Protein AF-A0A7K2ZGR5-F1 (afdb_monomer_lite)

Secondary structure (DSSP, 8-state):
-HHHHHHHTTT--THHHHHHHHHHHHHHHHHTT--HHHHHHHHHHTS-TTSHHHHHHHHHHHHHTS--SSHHHHHHHHHHHH--TT------HHHHHHHHHHHHHHTTT-HHHHHHHHHHT-SSHHHHHHHHHHHHHHHH-TT-

pLDDT: mean 96.51, std 3.69, range [76.62, 98.81]

Structure (mmCIF, N/CA/C/O backbone):
data_AF-A0A7K2ZGR5-F1
#
_entry.id   AF-A0A7K2ZGR5-F1
#
loop_
_atom_site.group_PDB
_atom_site.id
_atom_site.type_symbol
_atom_site.label_atom_id
_atom_site.label_alt_id
_atom_site.label_comp_id
_atom_site.label_asym_id
_atom_site.label_entity_id
_atom_site.label_seq_id
_atom_site.pdbx_PDB_ins_code
_atom_site.Cartn_x
_atom_site.Cartn_y
_atom_site.Cartn_z
_atom_site.occupancy
_atom_site.B_iso_or_equiv
_atom_site.auth_seq_id
_atom_site.auth_comp_id
_atom_site.auth_asym_id
_atom_site.auth_atom_id
_atom_site.pdbx_PDB_model_num
ATOM 1 N N . ALA A 1 1 ? -2.702 -8.924 -12.078 1.00 87.25 1 ALA A N 1
ATOM 2 C CA . ALA A 1 1 ? -1.282 -9.259 -12.338 1.00 87.25 1 ALA A CA 1
ATOM 3 C C . ALA A 1 1 ? -0.877 -9.146 -13.816 1.00 87.25 1 ALA A C 1
ATOM 5 O O . ALA A 1 1 ? -0.026 -8.320 -14.118 1.00 87.25 1 ALA A O 1
ATOM 6 N N . ARG A 1 2 ? -1.458 -9.924 -14.751 1.00 95.94 2 ARG A N 1
ATOM 7 C CA . ARG A 1 2 ? -1.040 -9.916 -16.174 1.00 95.94 2 ARG A CA 1
ATOM 8 C C . ARG A 1 2 ? -1.157 -8.546 -16.852 1.00 95.94 2 ARG A C 1
ATOM 10 O O . ARG A 1 2 ? -0.189 -8.100 -17.448 1.00 95.94 2 ARG A O 1
ATOM 17 N N . LEU A 1 3 ? -2.317 -7.889 -16.750 1.00 97.12 3 LEU A N 1
ATOM 18 C CA . LEU A 1 3 ? -2.551 -6.590 -17.402 1.00 97.12 3 LEU A CA 1
ATOM 19 C C . LEU A 1 3 ? -1.597 -5.508 -16.884 1.00 97.12 3 LEU A C 1
ATOM 21 O O . LEU A 1 3 ? -1.013 -4.790 -17.680 1.00 97.12 3 LEU A O 1
ATOM 25 N N . VAL A 1 4 ? -1.347 -5.481 -15.574 1.00 96.50 4 VAL A N 1
ATOM 26 C CA . VAL A 1 4 ? -0.387 -4.551 -14.960 1.00 96.50 4 VAL A CA 1
ATOM 27 C C . VAL A 1 4 ? 1.045 -4.801 -15.427 1.00 96.50 4 VAL A C 1
ATOM 29 O O . VAL A 1 4 ? 1.805 -3.861 -15.593 1.00 96.50 4 VAL A O 1
ATOM 32 N N . ALA A 1 5 ? 1.424 -6.055 -15.693 1.00 96.62 5 ALA A N 1
ATOM 33 C CA . ALA A 1 5 ? 2.729 -6.332 -16.288 1.00 96.62 5 ALA A CA 1
ATOM 34 C C . ALA A 1 5 ? 2.832 -5.855 -17.739 1.00 96.62 5 ALA A C 1
ATOM 36 O O . ALA A 1 5 ? 3.921 -5.502 -18.166 1.00 96.62 5 ALA A O 1
ATOM 37 N N . VAL A 1 6 ? 1.738 -5.864 -18.505 1.00 97.69 6 VAL A N 1
ATOM 38 C CA . VAL A 1 6 ? 1.733 -5.317 -19.871 1.00 97.69 6 VAL A CA 1
ATOM 39 C C . VAL A 1 6 ? 1.853 -3.795 -19.830 1.00 97.69 6 VAL A C 1
ATOM 41 O O . VAL A 1 6 ? 2.700 -3.249 -20.525 1.00 97.69 6 VAL A O 1
ATOM 44 N N . ASP A 1 7 ? 1.058 -3.145 -18.982 1.00 97.56 7 ASP A N 1
ATOM 45 C CA . ASP A 1 7 ? 1.067 -1.694 -18.779 1.00 97.56 7 ASP A CA 1
ATOM 46 C C . ASP A 1 7 ? 2.429 -1.193 -18.265 1.00 97.56 7 ASP A C 1
ATOM 48 O O . ASP A 1 7 ? 3.095 -0.382 -18.905 1.00 97.56 7 ASP A O 1
ATOM 52 N N . GLY A 1 8 ? 2.919 -1.778 -17.168 1.00 96.31 8 GLY A N 1
ATOM 53 C CA . GLY A 1 8 ? 4.164 -1.362 -16.528 1.00 96.31 8 GLY A CA 1
ATOM 54 C C . GLY A 1 8 ? 5.409 -1.537 -17.399 1.00 96.31 8 GLY A C 1
ATOM 55 O O . GLY A 1 8 ? 6.338 -0.751 -17.268 1.00 96.31 8 GLY A O 1
ATOM 56 N N . ARG A 1 9 ? 5.438 -2.501 -18.332 1.00 97.19 9 ARG A N 1
ATOM 57 C CA . ARG A 1 9 ? 6.596 -2.732 -19.225 1.00 97.19 9 ARG A CA 1
ATOM 58 C C . ARG A 1 9 ? 6.903 -1.571 -20.169 1.00 97.19 9 ARG A C 1
ATOM 60 O O . ARG A 1 9 ? 7.979 -1.559 -20.755 1.00 97.19 9 ARG A O 1
ATOM 67 N N . VAL A 1 10 ? 5.981 -0.624 -20.339 1.00 97.69 10 VAL A N 1
ATOM 68 C CA . VAL A 1 10 ? 6.211 0.570 -21.165 1.00 97.69 10 VAL A CA 1
ATOM 69 C C . VAL A 1 10 ? 7.248 1.504 -20.528 1.00 97.69 10 VAL A C 1
ATOM 71 O O . VAL A 1 10 ? 7.980 2.175 -21.250 1.00 97.69 10 VAL A O 1
ATOM 74 N N . SER A 1 11 ? 7.333 1.544 -19.194 1.00 96.69 11 SER A N 1
ATOM 75 C CA . SER A 1 11 ? 8.175 2.503 -18.456 1.00 96.69 11 SER A CA 1
ATOM 76 C C . SER A 1 11 ? 8.970 1.905 -17.292 1.00 96.69 11 SER A C 1
ATOM 78 O O . SER A 1 11 ? 9.839 2.579 -16.745 1.00 96.69 11 SER A O 1
ATOM 80 N N . HIS A 1 12 ? 8.699 0.657 -16.910 1.00 97.19 12 HIS A N 1
ATOM 81 C CA . HIS A 1 12 ? 9.294 -0.013 -15.757 1.00 97.19 12 HIS A CA 1
ATOM 82 C C . HIS A 1 12 ? 9.765 -1.432 -16.096 1.00 97.19 12 HIS A C 1
ATOM 84 O O . HIS A 1 12 ? 9.240 -2.102 -16.985 1.00 97.19 12 HIS A O 1
ATOM 90 N N . GLU A 1 13 ? 10.704 -1.931 -15.295 1.00 96.94 13 GLU A N 1
ATOM 91 C CA . GLU A 1 13 ? 11.166 -3.319 -15.297 1.00 96.94 13 GLU A CA 1
ATOM 92 C C . GLU A 1 13 ? 11.218 -3.863 -13.857 1.00 96.94 13 GLU A C 1
ATOM 94 O O . GLU A 1 13 ? 11.217 -3.100 -12.886 1.00 96.94 13 GLU A O 1
ATOM 99 N N . GLY A 1 14 ? 11.238 -5.192 -13.711 1.00 97.12 14 GLY A N 1
ATOM 100 C CA . GLY A 1 14 ? 11.519 -5.872 -12.446 1.00 97.12 14 GLY A CA 1
ATOM 101 C C . GLY A 1 14 ? 10.632 -5.392 -11.298 1.00 97.12 14 GLY A C 1
ATOM 102 O O . GLY A 1 14 ? 9.409 -5.518 -11.349 1.00 97.12 14 GLY A O 1
ATOM 103 N N . GLU A 1 15 ? 11.258 -4.821 -10.266 1.00 97.44 15 GLU A N 1
ATOM 104 C CA . GLU A 1 15 ? 10.576 -4.360 -9.053 1.00 97.44 15 GLU A CA 1
ATOM 105 C C . GLU A 1 15 ? 9.502 -3.292 -9.304 1.00 97.44 15 GLU A C 1
ATOM 107 O O . GLU A 1 15 ? 8.513 -3.262 -8.576 1.00 97.44 15 GLU A O 1
ATOM 112 N N . GLY A 1 16 ? 9.634 -2.463 -10.346 1.00 97.56 16 GLY A N 1
ATOM 113 C CA . GLY A 1 16 ? 8.591 -1.496 -10.705 1.00 97.56 16 GLY A CA 1
ATOM 114 C C . GLY A 1 16 ? 7.296 -2.183 -11.149 1.00 97.56 16 GLY A C 1
ATOM 115 O O . GLY A 1 16 ? 6.206 -1.842 -10.689 1.00 97.56 16 GLY A O 1
ATOM 116 N N . ILE A 1 17 ? 7.418 -3.236 -11.965 1.00 98.44 17 ILE A N 1
ATOM 117 C CA . ILE A 1 17 ? 6.272 -4.053 -12.390 1.00 98.44 17 ILE A CA 1
ATOM 118 C C . ILE A 1 17 ? 5.704 -4.837 -11.203 1.00 98.44 17 ILE A C 1
ATOM 120 O O . ILE A 1 17 ? 4.486 -4.890 -11.024 1.00 98.44 17 ILE A O 1
ATOM 124 N N . TYR A 1 18 ? 6.569 -5.434 -10.381 1.00 98.56 18 TYR A N 1
ATOM 125 C CA . TYR A 1 18 ? 6.150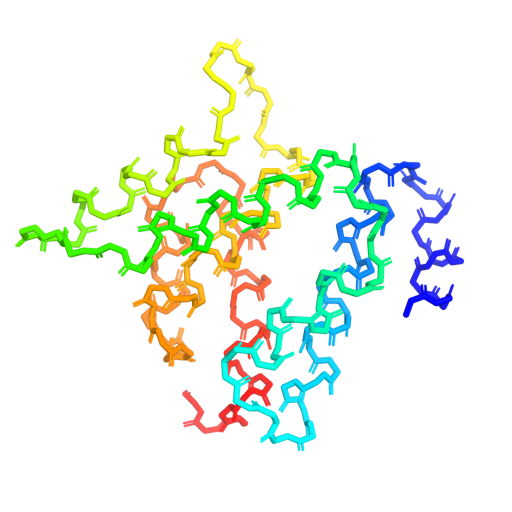 -6.195 -9.203 1.00 98.56 18 TYR A CA 1
ATOM 126 C C . TYR A 1 18 ? 5.379 -5.330 -8.203 1.00 98.56 18 TYR A C 1
ATOM 128 O O . TYR A 1 18 ? 4.344 -5.762 -7.694 1.00 98.56 18 TYR A O 1
ATOM 136 N N . GLY A 1 19 ? 5.833 -4.095 -7.978 1.00 98.25 19 GLY A N 1
ATOM 137 C CA . GLY A 1 19 ? 5.134 -3.114 -7.158 1.00 98.25 19 GLY A CA 1
ATOM 138 C C . GLY A 1 19 ? 3.720 -2.841 -7.670 1.00 98.25 19 GLY A C 1
ATOM 139 O O . GLY A 1 19 ? 2.752 -3.003 -6.925 1.00 98.25 19 GLY A O 1
ATOM 140 N N . GLY A 1 20 ? 3.576 -2.536 -8.963 1.00 98.38 20 GLY A N 1
ATOM 141 C CA . GLY A 1 20 ? 2.262 -2.337 -9.579 1.00 98.38 20 GLY A CA 1
ATOM 142 C C . GLY A 1 20 ? 1.358 -3.571 -9.466 1.00 98.38 20 GLY A C 1
ATOM 143 O O . GLY A 1 20 ? 0.169 -3.459 -9.157 1.00 98.38 20 GLY A O 1
ATOM 144 N N . GLN A 1 21 ? 1.905 -4.772 -9.679 1.00 98.69 21 GLN A N 1
ATOM 145 C CA . GLN A 1 21 ? 1.147 -6.018 -9.548 1.00 98.69 21 GLN A CA 1
ATOM 146 C C . GLN A 1 21 ? 0.623 -6.226 -8.124 1.00 98.69 21 GLN A C 1
ATOM 148 O O . GLN A 1 21 ? -0.545 -6.597 -7.976 1.00 98.69 21 GLN A O 1
ATOM 153 N N . ALA A 1 22 ? 1.452 -5.962 -7.109 1.00 98.75 22 ALA A N 1
ATOM 154 C CA . ALA A 1 22 ? 1.078 -6.060 -5.701 1.00 98.75 22 ALA A CA 1
ATOM 155 C C . ALA A 1 22 ? -0.084 -5.118 -5.363 1.00 98.75 22 ALA A C 1
ATOM 157 O O . ALA A 1 22 ? -1.092 -5.556 -4.806 1.00 98.75 22 ALA A O 1
ATOM 158 N N . VAL A 1 23 ? 0.029 -3.843 -5.757 1.00 98.75 23 VAL A N 1
ATOM 159 C CA . VAL A 1 23 ? -1.012 -2.828 -5.533 1.00 98.75 23 VAL A CA 1
ATOM 160 C C . VAL A 1 23 ? -2.320 -3.244 -6.193 1.00 98.75 23 VAL A C 1
ATOM 162 O O . VAL A 1 23 ? -3.352 -3.301 -5.529 1.00 98.75 23 VAL A O 1
ATOM 165 N N . ALA A 1 24 ? -2.287 -3.615 -7.473 1.00 98.62 24 ALA A N 1
ATOM 166 C CA . ALA A 1 24 ? -3.496 -3.984 -8.198 1.00 98.62 24 ALA A CA 1
ATOM 167 C C . ALA A 1 24 ? -4.172 -5.244 -7.643 1.00 98.62 24 ALA A C 1
ATOM 169 O O . ALA A 1 24 ? -5.398 -5.314 -7.610 1.00 98.62 24 ALA A O 1
ATOM 170 N N . ALA A 1 25 ? -3.399 -6.245 -7.211 1.00 98.62 25 ALA A N 1
ATOM 171 C CA . ALA A 1 25 ? -3.962 -7.438 -6.582 1.00 98.62 25 ALA A CA 1
ATOM 172 C C . ALA A 1 25 ? -4.586 -7.123 -5.215 1.00 98.62 25 ALA A C 1
ATOM 174 O O . ALA A 1 25 ? -5.676 -7.613 -4.925 1.00 98.62 25 ALA A O 1
ATOM 175 N N . GLY A 1 26 ? -3.938 -6.272 -4.412 1.00 98.50 26 GLY A N 1
ATOM 176 C CA . GLY A 1 26 ? -4.489 -5.797 -3.144 1.00 98.50 26 GLY A CA 1
ATOM 177 C C . GLY A 1 26 ? -5.795 -5.020 -3.333 1.00 98.50 26 GLY A C 1
ATOM 178 O O . GLY A 1 26 ? -6.801 -5.356 -2.714 1.00 98.50 26 GLY A O 1
ATOM 179 N N . VAL A 1 27 ? -5.812 -4.040 -4.242 1.00 98.56 27 VAL A N 1
ATOM 180 C CA . VAL A 1 27 ? -7.014 -3.251 -4.561 1.00 98.56 27 VAL A CA 1
ATOM 181 C C . VAL A 1 27 ? -8.137 -4.148 -5.082 1.00 98.56 27 VAL A C 1
ATOM 183 O O . VAL A 1 27 ? -9.262 -4.050 -4.605 1.00 98.56 27 VAL A O 1
ATOM 186 N N . ALA A 1 28 ? -7.849 -5.071 -6.006 1.00 98.25 28 ALA A N 1
ATOM 187 C CA . ALA A 1 28 ? -8.859 -5.993 -6.527 1.00 98.25 28 ALA A CA 1
ATOM 188 C C . ALA A 1 28 ? -9.472 -6.877 -5.428 1.00 98.25 28 ALA A C 1
ATOM 190 O O . ALA A 1 28 ? -10.679 -7.103 -5.433 1.00 98.25 28 ALA A O 1
ATOM 191 N N . ALA A 1 29 ? -8.662 -7.348 -4.473 1.00 98.19 29 ALA A N 1
ATOM 192 C CA . ALA A 1 29 ? -9.156 -8.099 -3.322 1.00 98.19 29 ALA A CA 1
ATOM 193 C C . ALA A 1 29 ? -10.019 -7.225 -2.394 1.00 98.19 29 ALA A C 1
ATOM 195 O O . ALA A 1 29 ? -11.083 -7.663 -1.959 1.00 98.19 29 ALA A O 1
ATOM 196 N N . ALA A 1 30 ? -9.603 -5.986 -2.123 1.00 97.38 30 ALA A N 1
ATOM 197 C CA . ALA A 1 30 ? -10.367 -5.055 -1.292 1.00 97.38 30 ALA A CA 1
ATOM 198 C C . ALA A 1 30 ? -11.749 -4.751 -1.901 1.00 97.38 30 ALA A C 1
ATOM 200 O O . ALA A 1 30 ? -12.755 -4.833 -1.202 1.00 97.38 30 ALA A O 1
ATOM 201 N N . MET A 1 31 ? -11.811 -4.528 -3.220 1.00 96.94 31 MET A N 1
ATOM 202 C CA . MET A 1 31 ? -13.052 -4.232 -3.954 1.00 96.94 31 MET A CA 1
ATOM 203 C C . MET A 1 31 ? -14.109 -5.345 -3.878 1.00 96.94 31 MET A C 1
ATOM 205 O O . MET A 1 31 ? -15.290 -5.076 -4.078 1.00 96.94 31 MET A O 1
ATOM 209 N N . VAL A 1 32 ? -13.711 -6.593 -3.603 1.00 95.69 32 VAL A N 1
ATOM 210 C CA . VAL A 1 32 ? -14.642 -7.726 -3.435 1.00 95.69 32 VAL A CA 1
ATOM 211 C C . VAL A 1 32 ? -14.959 -8.026 -1.964 1.00 95.69 32 VAL A C 1
ATOM 213 O O . VAL A 1 32 ? -15.456 -9.103 -1.644 1.00 95.69 32 VAL A O 1
ATOM 216 N N . GLY A 1 33 ? -14.678 -7.080 -1.061 1.00 87.38 33 GLY A N 1
ATOM 217 C CA . GLY A 1 33 ? -15.006 -7.174 0.363 1.00 87.38 33 GLY A CA 1
ATOM 218 C C . GLY A 1 33 ? -14.040 -8.034 1.180 1.00 87.38 33 GLY A C 1
ATOM 219 O O . GLY A 1 33 ? -14.403 -8.519 2.253 1.00 87.38 33 GLY A O 1
ATOM 220 N N . ALA A 1 34 ? -12.819 -8.268 0.692 1.00 89.31 34 ALA A N 1
ATOM 221 C CA . ALA A 1 34 ? -11.831 -9.041 1.433 1.00 89.31 34 ALA A CA 1
ATOM 222 C C . ALA A 1 34 ? -11.308 -8.264 2.654 1.00 89.31 34 ALA A C 1
ATOM 224 O O . ALA A 1 34 ? -11.052 -7.066 2.583 1.00 89.31 34 ALA A O 1
ATOM 225 N N . GLY A 1 35 ? -11.079 -8.956 3.773 1.00 94.00 35 GLY A N 1
ATOM 226 C CA . GLY A 1 35 ? -10.469 -8.342 4.956 1.00 94.00 35 GLY A CA 1
ATOM 227 C C . GLY A 1 35 ? -8.994 -7.965 4.753 1.00 94.00 35 GLY A C 1
ATOM 228 O O . GLY A 1 35 ? -8.328 -8.454 3.838 1.00 94.00 35 GLY A O 1
ATOM 229 N N . LEU A 1 36 ? -8.451 -7.155 5.671 1.00 95.94 36 LEU A N 1
ATOM 230 C CA . LEU A 1 36 ? -7.068 -6.645 5.653 1.00 95.94 36 LEU A CA 1
ATOM 231 C C . LEU A 1 36 ? -6.016 -7.723 5.320 1.00 95.94 36 LEU A C 1
ATOM 233 O O . LEU A 1 36 ? -5.177 -7.541 4.439 1.00 95.94 36 LEU A O 1
ATOM 237 N N . ALA A 1 37 ? -6.072 -8.868 6.008 1.00 96.81 37 ALA A N 1
ATOM 238 C CA . ALA A 1 37 ? -5.117 -9.959 5.815 1.00 96.81 37 ALA A CA 1
ATOM 239 C C . ALA A 1 37 ? -5.199 -10.567 4.404 1.00 96.81 37 ALA A C 1
ATOM 241 O O . ALA A 1 37 ? -4.170 -10.873 3.803 1.00 96.81 37 ALA A O 1
ATOM 242 N N . SER A 1 38 ? -6.407 -10.699 3.855 1.00 97.94 38 SER A N 1
ATOM 243 C CA . SER A 1 38 ? -6.638 -11.217 2.505 1.00 97.94 38 SER A CA 1
ATOM 244 C C . SER A 1 38 ? -6.141 -10.251 1.430 1.00 97.94 38 SER A C 1
ATOM 246 O O . SER A 1 38 ? -5.576 -10.701 0.438 1.00 97.94 38 SER A O 1
ATOM 248 N N . VAL A 1 39 ? -6.270 -8.938 1.646 1.00 98.50 39 VAL A N 1
ATOM 249 C CA . VAL A 1 39 ? -5.702 -7.902 0.763 1.00 98.50 39 VAL A CA 1
ATOM 250 C C . VAL A 1 39 ? -4.176 -8.017 0.693 1.00 98.50 39 VAL A C 1
ATOM 252 O O . VAL A 1 39 ? -3.597 -8.050 -0.394 1.00 98.50 39 VAL A O 1
ATOM 255 N N . ILE A 1 40 ? -3.515 -8.148 1.846 1.00 98.44 40 ILE A N 1
ATOM 256 C CA . ILE A 1 40 ? -2.054 -8.307 1.926 1.00 98.44 40 ILE A CA 1
ATOM 257 C C . ILE A 1 40 ? -1.611 -9.632 1.289 1.00 98.44 40 ILE A C 1
ATOM 259 O O . ILE A 1 40 ? -0.637 -9.669 0.534 1.00 98.44 40 ILE A O 1
ATOM 263 N N . ALA A 1 41 ? -2.332 -10.725 1.556 1.00 98.44 41 ALA A N 1
ATOM 264 C CA . ALA A 1 41 ? -2.042 -12.030 0.970 1.00 98.44 41 ALA A CA 1
ATOM 265 C C . ALA A 1 41 ? -2.188 -12.016 -0.560 1.00 98.44 41 ALA A C 1
ATOM 267 O O . ALA A 1 41 ? -1.327 -12.551 -1.258 1.00 98.44 41 ALA A O 1
ATOM 268 N N . ALA A 1 42 ? -3.224 -11.356 -1.088 1.00 98.56 42 ALA A N 1
ATOM 269 C CA . ALA A 1 42 ? -3.425 -11.195 -2.524 1.00 98.56 42 ALA A CA 1
ATOM 270 C C . ALA A 1 42 ? -2.257 -10.438 -3.173 1.00 98.56 42 ALA A C 1
ATOM 272 O O . ALA A 1 42 ? -1.714 -10.903 -4.177 1.00 98.56 42 ALA A O 1
ATOM 273 N N . ALA A 1 43 ? -1.812 -9.337 -2.562 1.00 98.56 43 ALA A N 1
ATOM 274 C CA . ALA A 1 43 ? -0.655 -8.576 -3.028 1.00 98.56 43 ALA A CA 1
ATOM 275 C C . ALA A 1 43 ? 0.626 -9.427 -3.075 1.00 98.56 43 ALA A C 1
ATOM 277 O O . ALA A 1 43 ? 1.334 -9.427 -4.079 1.00 98.56 43 ALA A O 1
ATOM 278 N N . LEU A 1 44 ? 0.903 -10.207 -2.025 1.00 98.56 44 LEU A N 1
ATOM 279 C CA . LEU A 1 44 ? 2.077 -11.087 -1.975 1.00 98.56 44 LEU A CA 1
ATOM 280 C C . LEU A 1 44 ? 1.990 -12.274 -2.944 1.00 98.56 44 LEU A C 1
ATOM 282 O O . LEU A 1 44 ? 3.024 -12.742 -3.412 1.00 98.56 44 LEU A O 1
ATOM 286 N N . SER A 1 45 ? 0.785 -12.763 -3.250 1.00 98.38 45 SER A N 1
ATOM 287 C CA . SER A 1 45 ? 0.587 -13.950 -4.097 1.00 98.38 45 SER A CA 1
ATOM 288 C C . SER A 1 45 ? 0.996 -13.751 -5.560 1.00 98.38 45 SER A C 1
ATOM 290 O O . SER A 1 45 ? 1.222 -14.726 -6.273 1.00 98.38 45 SER A O 1
ATOM 292 N N . VAL A 1 46 ? 1.095 -12.498 -6.010 1.00 98.25 46 VAL A N 1
ATOM 293 C CA . VAL A 1 46 ? 1.382 -12.149 -7.410 1.00 98.25 46 VAL A CA 1
ATOM 294 C C . VAL A 1 46 ? 2.803 -11.630 -7.635 1.00 98.25 46 VAL A C 1
ATOM 296 O O . VAL A 1 46 ? 3.136 -11.271 -8.762 1.00 98.25 46 VAL A O 1
ATOM 299 N N . VAL A 1 47 ? 3.632 -11.583 -6.588 1.00 97.81 47 VAL A N 1
ATOM 300 C CA . VAL A 1 47 ? 5.012 -11.079 -6.633 1.00 97.81 47 VAL A CA 1
ATOM 301 C C . VAL A 1 47 ? 5.991 -12.229 -6.377 1.00 97.81 47 VAL A C 1
ATOM 303 O O . VAL A 1 47 ? 5.727 -13.054 -5.497 1.00 97.81 47 VAL A O 1
ATOM 306 N N . PRO A 1 48 ? 7.139 -12.310 -7.082 1.00 98.12 48 PRO A N 1
ATOM 307 C CA . PRO A 1 48 ? 8.147 -13.327 -6.793 1.00 98.12 48 PRO A CA 1
ATOM 308 C C . PRO A 1 48 ? 8.583 -13.294 -5.323 1.00 98.12 48 PRO A C 1
ATOM 310 O O . PRO A 1 48 ? 8.892 -12.240 -4.771 1.00 98.12 48 PRO A O 1
ATOM 313 N N . MET A 1 49 ? 8.619 -14.461 -4.678 1.00 94.88 49 MET A N 1
ATOM 314 C CA . MET A 1 49 ? 8.804 -14.561 -3.225 1.00 94.88 49 MET A CA 1
ATOM 315 C C . MET A 1 49 ? 10.092 -13.897 -2.720 1.00 94.88 49 MET A C 1
ATOM 317 O O . MET A 1 49 ? 10.071 -13.311 -1.633 1.00 94.88 49 MET A O 1
ATOM 321 N N . ASP A 1 50 ? 11.162 -13.980 -3.515 1.00 95.12 50 ASP A N 1
ATOM 322 C CA . ASP A 1 50 ? 12.493 -13.442 -3.224 1.00 95.12 50 ASP A CA 1
ATOM 323 C C . ASP A 1 50 ? 12.781 -12.104 -3.940 1.00 95.12 50 ASP A C 1
ATOM 325 O O . ASP A 1 50 ? 13.929 -11.697 -4.118 1.00 95.12 50 ASP A O 1
ATOM 329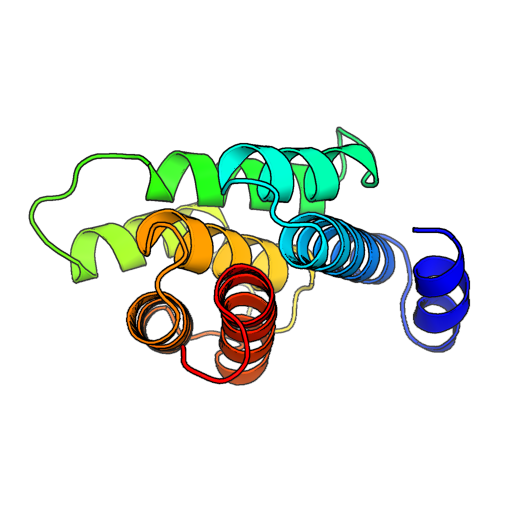 N N . SER A 1 51 ? 11.735 -11.387 -4.364 1.00 98.31 51 SER A N 1
ATOM 330 C CA . SER A 1 51 ? 11.874 -10.015 -4.860 1.00 98.31 51 SER A CA 1
ATOM 331 C C . SER A 1 51 ? 12.065 -9.029 -3.702 1.00 98.31 51 SER A C 1
ATOM 333 O O . SER A 1 51 ? 11.689 -9.281 -2.549 1.00 98.31 51 SER A O 1
ATOM 335 N N . TRP A 1 52 ? 12.634 -7.863 -3.999 1.00 97.88 52 TRP A N 1
ATOM 336 C CA . TRP A 1 52 ? 12.730 -6.778 -3.031 1.00 97.88 52 TRP A CA 1
ATOM 337 C C . TRP A 1 52 ? 11.342 -6.294 -2.605 1.00 97.88 52 TRP A C 1
ATOM 339 O O . TRP A 1 52 ? 11.089 -6.205 -1.408 1.00 97.88 52 TRP A O 1
ATOM 349 N N . THR A 1 53 ? 10.412 -6.098 -3.539 1.00 98.31 53 THR A N 1
ATOM 350 C CA . THR A 1 53 ? 9.006 -5.763 -3.262 1.00 98.31 53 THR A CA 1
ATOM 351 C C . THR A 1 53 ? 8.389 -6.727 -2.254 1.00 98.31 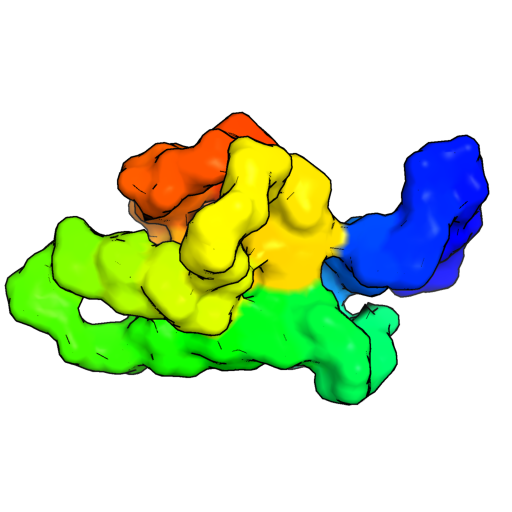53 THR A C 1
ATOM 353 O O . THR A 1 53 ? 7.860 -6.286 -1.235 1.00 98.31 53 THR A O 1
ATOM 356 N N . ALA A 1 54 ? 8.519 -8.041 -2.465 1.00 98.50 54 ALA A N 1
ATOM 357 C CA . ALA A 1 54 ? 7.969 -9.029 -1.537 1.00 98.50 54 ALA A CA 1
ATOM 358 C C . ALA A 1 54 ? 8.605 -8.945 -0.137 1.00 98.50 54 ALA A C 1
ATOM 360 O O . ALA A 1 54 ? 7.906 -9.065 0.874 1.00 98.50 54 ALA A O 1
ATOM 361 N N . ARG A 1 55 ? 9.922 -8.714 -0.045 1.00 98.44 55 ARG A N 1
ATOM 362 C CA . ARG A 1 55 ? 10.614 -8.517 1.242 1.00 98.44 55 ARG A CA 1
ATOM 363 C C . ARG A 1 55 ? 10.187 -7.222 1.934 1.00 98.44 55 ARG A C 1
ATOM 365 O O . ARG A 1 55 ? 9.908 -7.260 3.131 1.00 98.44 55 ARG A O 1
ATOM 372 N N . SER A 1 56 ? 10.107 -6.106 1.211 1.00 98.19 56 SER A N 1
ATOM 373 C CA . SER A 1 56 ? 9.694 -4.805 1.751 1.00 98.19 56 SER A CA 1
ATOM 374 C C . SER A 1 56 ? 8.261 -4.843 2.266 1.00 98.19 56 SER A C 1
ATOM 376 O O . SER A 1 56 ? 8.005 -4.416 3.388 1.00 98.19 56 SER A O 1
ATOM 378 N N . LEU A 1 57 ? 7.345 -5.437 1.499 1.00 98.44 57 LEU A N 1
ATOM 379 C CA . LEU A 1 57 ? 5.937 -5.556 1.869 1.00 98.44 57 LEU A CA 1
ATOM 380 C C . LEU A 1 57 ? 5.779 -6.388 3.153 1.00 98.44 57 LEU A C 1
ATOM 382 O O . LEU A 1 57 ? 5.138 -5.941 4.102 1.00 98.44 57 LEU A O 1
ATOM 386 N N . ARG A 1 58 ? 6.462 -7.540 3.255 1.00 98.69 58 ARG A N 1
ATOM 387 C CA . ARG A 1 58 ? 6.478 -8.344 4.494 1.00 98.69 58 ARG A CA 1
ATOM 388 C C . ARG A 1 58 ? 7.072 -7.587 5.682 1.00 98.69 58 ARG A C 1
ATOM 390 O O . ARG A 1 58 ? 6.507 -7.641 6.769 1.00 98.69 58 ARG A O 1
ATOM 397 N N . ARG A 1 59 ? 8.197 -6.890 5.493 1.00 98.69 59 ARG A N 1
ATOM 398 C CA . ARG A 1 59 ? 8.869 -6.125 6.559 1.00 98.69 59 ARG A CA 1
ATOM 399 C C . ARG A 1 59 ? 7.997 -4.984 7.078 1.00 98.69 59 ARG A C 1
ATOM 401 O O . ARG A 1 59 ? 7.866 -4.847 8.291 1.00 98.69 59 ARG A O 1
ATOM 408 N N . ALA A 1 60 ? 7.378 -4.214 6.186 1.00 98.62 60 ALA A N 1
ATOM 409 C CA . ALA A 1 60 ? 6.499 -3.111 6.559 1.00 98.62 60 ALA A CA 1
ATOM 410 C C . ALA A 1 60 ? 5.244 -3.591 7.294 1.00 98.62 60 ALA A C 1
ATOM 412 O O . ALA A 1 60 ? 4.925 -3.059 8.353 1.00 98.62 60 ALA A O 1
ATOM 413 N N . VAL A 1 61 ? 4.570 -4.628 6.780 1.00 98.69 61 VAL A N 1
ATOM 414 C CA . VAL A 1 61 ? 3.388 -5.222 7.429 1.00 98.69 61 VAL A CA 1
ATOM 415 C C . VAL A 1 61 ? 3.749 -5.771 8.810 1.00 98.69 61 VAL A C 1
ATOM 417 O O . VAL A 1 61 ? 3.063 -5.481 9.788 1.00 98.69 61 VAL A O 1
ATOM 420 N N . ALA A 1 62 ? 4.855 -6.512 8.918 1.00 98.75 62 ALA A N 1
ATOM 421 C CA . ALA A 1 62 ? 5.306 -7.063 10.192 1.00 98.75 62 ALA A CA 1
ATOM 422 C C . ALA A 1 62 ? 5.694 -5.973 11.203 1.00 98.75 62 ALA A C 1
ATOM 424 O O . ALA A 1 62 ? 5.463 -6.143 12.397 1.00 98.75 62 ALA A O 1
ATOM 425 N N . ALA A 1 63 ? 6.281 -4.860 10.750 1.00 98.75 63 ALA A N 1
ATOM 426 C CA . ALA A 1 63 ? 6.542 -3.707 11.605 1.00 98.75 63 ALA A CA 1
ATOM 427 C C . ALA A 1 63 ? 5.226 -3.063 12.066 1.00 98.75 63 ALA A C 1
ATOM 429 O O . ALA A 1 63 ? 5.023 -2.891 13.261 1.00 98.75 63 ALA A O 1
ATOM 430 N N . ALA A 1 64 ? 4.294 -2.805 11.148 1.00 98.50 64 ALA A N 1
ATOM 431 C CA . ALA A 1 64 ? 3.015 -2.155 11.433 1.00 98.50 64 ALA A CA 1
ATOM 432 C C . ALA A 1 64 ? 2.123 -2.925 12.426 1.00 98.50 64 ALA A C 1
ATOM 434 O O . ALA A 1 64 ? 1.306 -2.318 13.112 1.00 98.50 64 ALA A O 1
ATOM 435 N N . GLN A 1 65 ? 2.272 -4.250 12.520 1.00 98.06 65 GLN A N 1
ATOM 436 C CA . GLN A 1 65 ? 1.501 -5.102 13.434 1.00 98.06 65 GLN A CA 1
ATOM 437 C C . GLN A 1 65 ? 2.031 -5.131 14.876 1.00 98.06 65 GLN A C 1
ATOM 439 O O . GLN A 1 65 ? 1.386 -5.703 15.756 1.00 98.06 65 GLN A O 1
ATOM 444 N N . ARG A 1 66 ? 3.207 -4.553 15.144 1.00 98.25 66 ARG A N 1
ATOM 445 C CA . ARG A 1 66 ? 3.769 -4.509 16.500 1.00 98.25 66 ARG A CA 1
ATOM 446 C C . ARG A 1 66 ? 3.058 -3.463 17.358 1.00 98.25 66 ARG A C 1
ATOM 448 O O . ARG A 1 66 ? 2.417 -2.542 16.865 1.00 98.25 66 ARG A O 1
ATOM 455 N N . THR A 1 67 ? 3.200 -3.604 18.673 1.00 97.69 67 THR A N 1
ATOM 456 C CA . THR A 1 67 ? 2.733 -2.598 19.633 1.00 97.69 67 THR A CA 1
ATOM 457 C C . THR A 1 67 ? 3.790 -1.515 19.810 1.00 97.69 67 THR A C 1
ATOM 459 O O . THR A 1 67 ? 4.970 -1.820 19.986 1.00 97.69 67 THR A O 1
ATOM 462 N N . TYR A 1 68 ? 3.353 -0.258 19.796 1.00 97.81 68 TYR A N 1
ATOM 463 C CA . TYR A 1 68 ? 4.199 0.915 19.977 1.00 97.81 68 TYR A CA 1
ATOM 464 C C . TYR A 1 68 ? 3.578 1.858 21.011 1.00 97.81 68 TYR A C 1
ATOM 466 O O . TYR A 1 68 ? 2.353 1.889 21.132 1.00 97.81 68 TYR A O 1
ATOM 474 N N . PRO A 1 69 ? 4.398 2.630 21.745 1.00 97.38 69 PRO A N 1
ATOM 475 C CA . PRO A 1 69 ? 3.901 3.583 22.738 1.00 97.38 69 PRO A CA 1
ATOM 476 C C . PRO A 1 69 ? 3.105 4.736 22.113 1.00 97.38 69 PRO A C 1
ATOM 478 O O . PRO A 1 69 ? 2.247 5.320 22.768 1.00 97.38 69 PRO A O 1
ATOM 481 N N . ASP A 1 70 ? 3.374 5.059 20.848 1.00 97.31 70 ASP A N 1
ATOM 482 C CA . ASP A 1 70 ? 2.743 6.155 20.126 1.00 97.31 70 ASP A CA 1
ATOM 483 C C . ASP A 1 70 ? 2.846 5.956 18.602 1.00 97.31 70 ASP A C 1
ATOM 485 O O . ASP A 1 70 ? 3.578 5.094 18.097 1.00 97.31 70 ASP A O 1
ATOM 489 N N . ARG A 1 71 ? 2.101 6.782 17.861 1.00 95.62 71 ARG A N 1
ATOM 490 C CA . ARG A 1 71 ? 2.020 6.726 16.398 1.00 95.62 71 ARG A CA 1
ATOM 491 C C . ARG A 1 71 ? 3.336 7.086 15.707 1.00 95.62 71 ARG A C 1
ATOM 493 O O . ARG A 1 71 ? 3.685 6.432 14.730 1.00 95.62 71 ARG A O 1
ATOM 500 N N . LEU A 1 72 ? 4.070 8.075 16.212 1.00 97.81 72 LEU A N 1
ATOM 501 C CA . LEU A 1 72 ? 5.337 8.509 15.620 1.00 97.81 72 LEU A CA 1
ATOM 502 C C . LEU A 1 72 ? 6.396 7.404 15.734 1.00 97.81 72 LEU A C 1
ATOM 504 O O . LEU A 1 72 ? 7.157 7.166 14.795 1.00 97.81 72 LEU A O 1
ATOM 508 N N . THR A 1 73 ? 6.434 6.693 16.862 1.00 98.44 73 THR A N 1
ATOM 509 C CA . THR A 1 73 ? 7.324 5.541 17.050 1.00 98.44 73 THR A CA 1
ATOM 510 C C . THR A 1 73 ? 6.982 4.408 16.078 1.00 98.44 73 THR A C 1
ATOM 512 O O . THR A 1 73 ? 7.890 3.821 15.485 1.00 98.44 73 THR A O 1
ATOM 515 N N . MET A 1 74 ? 5.693 4.140 15.846 1.00 98.62 74 MET A N 1
ATOM 516 C CA . MET A 1 74 ? 5.247 3.173 14.836 1.00 98.62 74 MET A CA 1
ATOM 517 C C . MET A 1 74 ? 5.645 3.600 13.414 1.00 98.62 74 MET A C 1
ATOM 519 O O . MET A 1 74 ? 6.278 2.819 12.704 1.00 98.62 74 MET A O 1
ATOM 523 N N . GLU A 1 75 ? 5.358 4.845 13.020 1.00 98.44 75 GLU A N 1
ATOM 524 C CA . GLU A 1 75 ? 5.704 5.403 11.701 1.00 98.44 75 GLU A CA 1
ATOM 525 C C . GLU A 1 75 ? 7.215 5.284 11.435 1.00 98.44 75 GLU A C 1
ATOM 527 O O . GLU A 1 75 ? 7.644 4.814 10.378 1.00 98.44 75 GLU A O 1
ATOM 532 N N . ARG A 1 76 ? 8.049 5.617 12.430 1.00 98.06 76 ARG A N 1
ATOM 533 C CA . ARG A 1 76 ? 9.510 5.456 12.353 1.00 98.06 76 ARG A CA 1
ATOM 534 C C . ARG A 1 76 ? 9.936 4.000 12.206 1.00 98.06 76 ARG A C 1
ATOM 536 O O . ARG A 1 76 ? 10.892 3.728 11.477 1.00 98.06 76 ARG A O 1
ATOM 543 N N . ALA A 1 77 ? 9.264 3.073 12.883 1.00 98.50 77 ALA A N 1
ATOM 544 C CA . ALA A 1 77 ? 9.591 1.655 12.816 1.00 98.50 77 ALA A CA 1
ATOM 545 C C . ALA A 1 77 ? 9.231 1.043 11.456 1.00 98.50 77 ALA A C 1
ATOM 547 O O . ALA A 1 77 ? 10.054 0.328 10.885 1.00 98.50 77 ALA A O 1
ATOM 548 N N . VAL A 1 78 ? 8.055 1.366 10.907 1.00 98.50 78 VAL A N 1
ATOM 549 C CA . VAL A 1 78 ? 7.657 0.949 9.552 1.00 98.50 78 VAL A CA 1
ATOM 550 C C . VAL A 1 78 ? 8.618 1.532 8.522 1.00 98.50 78 VAL A C 1
ATOM 552 O O . VAL A 1 78 ? 9.159 0.787 7.706 1.00 98.50 78 VAL A O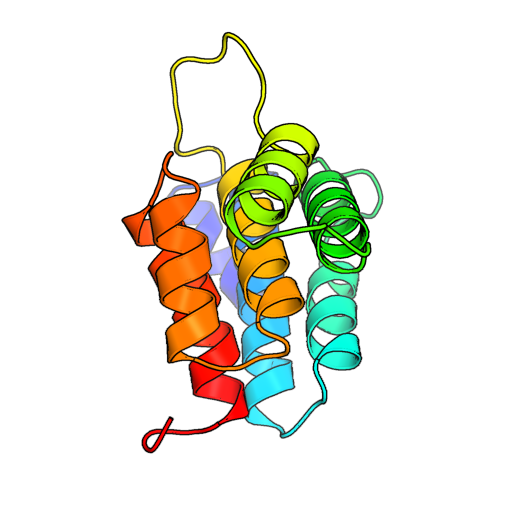 1
ATOM 555 N N . ARG A 1 79 ? 8.919 2.834 8.616 1.00 96.94 79 ARG A N 1
ATOM 556 C CA . ARG A 1 79 ? 9.885 3.500 7.736 1.00 96.94 79 ARG A CA 1
ATOM 557 C C . ARG A 1 79 ? 11.253 2.820 7.770 1.00 96.94 79 ARG A C 1
ATOM 559 O O . ARG A 1 79 ? 11.797 2.474 6.726 1.00 96.94 79 ARG A O 1
ATOM 566 N N . SER A 1 80 ? 11.792 2.577 8.961 1.00 96.94 80 SER A N 1
ATOM 567 C CA . SER A 1 80 ? 13.117 1.960 9.128 1.00 96.94 80 SER A CA 1
ATOM 568 C C . SER A 1 80 ? 13.175 0.506 8.647 1.00 96.94 80 SER A C 1
ATOM 570 O O . SER A 1 80 ? 14.257 -0.005 8.379 1.00 96.94 80 SER A O 1
ATOM 572 N N . ALA A 1 81 ? 12.031 -0.173 8.528 1.00 97.69 81 ALA A N 1
ATOM 573 C CA . ALA A 1 81 ? 11.970 -1.549 8.048 1.00 97.69 81 ALA A CA 1
ATOM 574 C C . ALA A 1 81 ? 12.151 -1.674 6.522 1.00 97.69 81 ALA A C 1
ATOM 576 O O . ALA A 1 81 ? 12.469 -2.767 6.040 1.00 97.69 81 ALA A O 1
ATOM 577 N N . VAL A 1 82 ? 11.939 -0.588 5.767 1.00 95.69 82 VAL A N 1
ATOM 578 C CA . VAL A 1 82 ? 11.939 -0.607 4.292 1.00 95.69 82 VAL A CA 1
ATOM 579 C C . VAL A 1 82 ? 12.854 0.422 3.637 1.00 95.69 82 VAL A C 1
ATOM 581 O O . VAL A 1 82 ? 13.382 0.132 2.566 1.00 95.69 82 VAL A O 1
ATOM 584 N N . VAL A 1 83 ? 13.067 1.586 4.258 1.00 94.00 83 VAL A N 1
ATOM 585 C CA . VAL A 1 83 ? 13.892 2.656 3.681 1.00 94.00 83 VAL A CA 1
ATOM 586 C C . VAL A 1 83 ? 15.366 2.270 3.714 1.00 94.00 83 VAL A C 1
ATOM 588 O O . VAL A 1 83 ? 15.905 1.910 4.763 1.00 94.00 83 VAL A O 1
ATOM 591 N N . ILE A 1 84 ? 16.042 2.408 2.573 1.00 90.19 84 ILE A N 1
ATOM 592 C CA . ILE A 1 84 ? 17.493 2.223 2.493 1.00 90.19 84 ILE A CA 1
ATOM 593 C C . ILE A 1 84 ? 18.196 3.509 2.929 1.00 90.19 84 ILE A C 1
ATOM 595 O O . ILE A 1 84 ? 18.157 4.533 2.246 1.00 90.19 84 ILE A O 1
ATOM 599 N N . GLY A 1 85 ? 18.873 3.446 4.076 1.00 86.75 85 GLY A N 1
ATOM 600 C CA . GLY A 1 85 ? 19.703 4.542 4.568 1.00 86.75 85 GLY A CA 1
ATOM 601 C C . GLY A 1 85 ? 20.819 4.897 3.582 1.00 86.75 85 GLY A C 1
ATOM 602 O O . GLY A 1 85 ? 21.495 4.017 3.056 1.00 86.75 85 GLY A O 1
ATOM 603 N N . GLY A 1 86 ? 21.011 6.194 3.336 1.00 84.12 86 GLY A N 1
ATOM 604 C CA . GLY A 1 86 ? 22.056 6.702 2.442 1.00 84.12 86 GLY A CA 1
ATOM 605 C C . GLY A 1 86 ? 21.706 6.682 0.952 1.00 84.12 86 GLY A C 1
ATOM 606 O O . GLY A 1 86 ? 22.462 7.244 0.165 1.00 84.12 86 GLY A O 1
ATOM 607 N N . TYR A 1 87 ? 20.565 6.106 0.553 1.00 88.00 87 TYR A N 1
ATOM 608 C CA . TYR A 1 87 ? 20.084 6.213 -0.823 1.00 88.00 87 TYR A CA 1
ATOM 609 C C . TYR A 1 87 ? 19.266 7.508 -1.008 1.00 88.00 87 TYR A C 1
ATOM 611 O O . TYR A 1 87 ? 18.262 7.702 -0.307 1.00 88.00 87 TYR A O 1
ATOM 619 N N . PRO A 1 88 ? 19.689 8.420 -1.906 1.00 85.12 88 PRO A N 1
ATOM 620 C CA . PRO A 1 88 ? 19.111 9.761 -1.986 1.00 85.12 88 PRO A CA 1
ATOM 621 C C . PRO A 1 88 ? 17.718 9.776 -2.622 1.00 85.12 88 PRO A C 1
ATOM 623 O O . PRO A 1 88 ? 16.909 10.632 -2.273 1.00 85.12 88 PRO A O 1
ATOM 626 N N . TRP A 1 89 ? 17.422 8.824 -3.510 1.00 88.62 89 TRP A N 1
ATOM 627 C CA . TRP A 1 89 ? 16.154 8.768 -4.231 1.00 88.62 89 TRP A CA 1
ATOM 628 C C . TRP A 1 89 ? 15.070 8.066 -3.405 1.00 88.62 89 TRP A C 1
ATOM 630 O O . TRP A 1 89 ? 15.341 7.113 -2.665 1.00 88.62 89 TRP A O 1
ATOM 640 N N . THR A 1 90 ? 13.850 8.593 -3.464 1.00 87.62 90 THR A N 1
ATOM 641 C CA . THR A 1 90 ? 12.712 8.173 -2.626 1.00 87.62 90 THR A CA 1
ATOM 642 C C . THR A 1 90 ? 11.685 7.337 -3.385 1.00 87.62 90 THR A C 1
ATOM 644 O O . THR A 1 90 ? 10.857 6.685 -2.764 1.00 87.62 90 THR A O 1
ATOM 647 N N . ASP A 1 91 ? 11.766 7.335 -4.709 1.00 87.94 91 ASP A N 1
ATOM 648 C CA . ASP A 1 91 ? 10.845 6.777 -5.707 1.00 87.94 91 ASP A CA 1
ATOM 649 C C . ASP A 1 91 ? 11.108 5.289 -6.015 1.00 87.94 91 ASP A C 1
ATOM 651 O O . ASP A 1 91 ? 10.795 4.767 -7.086 1.00 87.94 91 ASP A O 1
ATOM 655 N N . LEU A 1 92 ? 11.688 4.556 -5.061 1.00 95.00 92 LEU A N 1
ATOM 656 C CA . LEU A 1 92 ? 11.897 3.118 -5.201 1.00 95.00 92 LEU A CA 1
ATOM 657 C C . LEU A 1 92 ? 10.571 2.376 -5.030 1.00 95.00 92 LEU A C 1
ATOM 659 O O . LEU A 1 92 ? 10.021 2.338 -3.929 1.00 95.00 92 LEU A O 1
ATOM 663 N N . ALA A 1 93 ? 10.109 1.682 -6.074 1.00 96.38 93 ALA A N 1
ATOM 664 C CA . ALA A 1 93 ? 8.846 0.940 -6.027 1.00 96.38 93 ALA A CA 1
ATOM 665 C C . ALA A 1 93 ? 8.724 -0.019 -4.815 1.00 96.38 93 ALA A C 1
ATOM 667 O O . ALA A 1 93 ? 7.694 0.020 -4.139 1.00 96.38 93 ALA A O 1
ATOM 668 N N . PRO A 1 94 ? 9.751 -0.822 -4.445 1.00 97.38 94 PRO A N 1
ATOM 669 C CA . PRO A 1 94 ? 9.695 -1.653 -3.239 1.00 97.38 94 PRO A CA 1
ATOM 670 C C . PRO A 1 94 ? 9.509 -0.859 -1.945 1.00 97.38 94 PRO A C 1
ATOM 672 O O . PRO A 1 94 ? 8.868 -1.346 -1.014 1.00 97.38 94 PRO A O 1
ATOM 675 N N . GLU A 1 95 ? 10.105 0.330 -1.862 1.00 97.31 95 GLU A N 1
ATOM 676 C CA . GLU A 1 95 ? 10.003 1.203 -0.696 1.00 97.31 95 GLU A CA 1
ATOM 677 C C . GLU A 1 95 ? 8.609 1.825 -0.626 1.00 97.31 95 GLU A C 1
ATOM 679 O O . GLU A 1 95 ? 7.933 1.665 0.389 1.00 97.31 95 GLU A O 1
ATOM 684 N N . ALA A 1 96 ? 8.143 2.439 -1.718 1.00 97.62 96 ALA A N 1
ATOM 685 C CA . ALA A 1 96 ? 6.832 3.074 -1.791 1.00 97.62 96 ALA A CA 1
ATOM 686 C C . ALA A 1 96 ? 5.696 2.069 -1.526 1.00 97.62 96 ALA A C 1
ATOM 688 O O . ALA A 1 96 ? 4.827 2.300 -0.684 1.00 97.62 96 ALA A O 1
ATOM 689 N N . VAL A 1 97 ? 5.733 0.896 -2.166 1.00 98.25 97 VAL A N 1
ATOM 690 C CA . VAL A 1 97 ? 4.733 -0.158 -1.940 1.00 98.25 97 VAL A CA 1
ATOM 691 C C . VAL A 1 97 ? 4.827 -0.706 -0.515 1.00 98.25 97 VAL A C 1
ATOM 693 O O . VAL A 1 97 ? 3.801 -0.907 0.132 1.00 98.25 97 VAL A O 1
ATOM 696 N N . GLY A 1 98 ? 6.036 -0.901 0.020 1.00 98.44 98 GLY A N 1
ATOM 697 C CA . GLY A 1 98 ? 6.226 -1.304 1.413 1.00 98.44 98 GLY A CA 1
ATOM 698 C C . GLY A 1 98 ? 5.594 -0.312 2.393 1.00 98.44 98 GLY A C 1
ATOM 699 O O . GLY A 1 98 ? 4.766 -0.705 3.215 1.00 98.44 98 GLY A O 1
ATOM 700 N N . LEU A 1 99 ? 5.930 0.974 2.277 1.00 98.56 99 LEU A N 1
ATOM 701 C CA . LEU A 1 99 ? 5.390 2.047 3.117 1.00 98.56 99 LEU A CA 1
ATOM 702 C C . LEU A 1 99 ? 3.864 2.140 3.015 1.00 98.56 99 LEU A C 1
ATOM 704 O O . LEU A 1 99 ? 3.195 2.223 4.045 1.00 98.56 99 LEU A O 1
ATOM 708 N N . ALA A 1 100 ? 3.300 2.058 1.808 1.00 98.75 100 ALA A N 1
ATOM 709 C CA . ALA A 1 100 ? 1.856 2.125 1.604 1.00 98.75 100 ALA A CA 1
ATOM 710 C C . ALA A 1 100 ? 1.110 0.959 2.277 1.00 98.75 100 ALA A C 1
ATOM 712 O O . ALA A 1 100 ? 0.139 1.177 3.005 1.00 98.75 100 ALA A O 1
ATOM 713 N N . PHE A 1 101 ? 1.585 -0.280 2.106 1.00 98.81 101 PHE A N 1
ATOM 714 C CA . PHE A 1 101 ? 0.994 -1.449 2.770 1.00 98.81 101 PHE A CA 1
ATOM 715 C C . PHE A 1 101 ? 1.220 -1.432 4.289 1.00 98.81 101 PHE A C 1
ATOM 717 O O . PHE A 1 101 ? 0.347 -1.870 5.042 1.00 98.81 101 PHE A O 1
ATOM 724 N N . GLY A 1 102 ? 2.351 -0.897 4.756 1.00 98.75 102 GLY A N 1
ATOM 725 C CA . GLY A 1 102 ? 2.607 -0.652 6.174 1.00 98.75 102 GLY A CA 1
ATOM 726 C C . GLY A 1 102 ? 1.611 0.341 6.777 1.00 98.75 102 GLY A C 1
ATOM 727 O O . GLY A 1 102 ? 1.000 0.042 7.800 1.00 98.75 102 GLY A O 1
ATOM 728 N N . ALA A 1 103 ? 1.376 1.474 6.109 1.00 98.75 103 ALA A N 1
ATOM 729 C CA . ALA A 1 103 ? 0.396 2.481 6.517 1.00 98.75 103 ALA A CA 1
ATOM 730 C C . ALA A 1 103 ? -1.034 1.923 6.550 1.00 98.75 103 ALA A C 1
ATOM 732 O O . ALA A 1 103 ? -1.736 2.073 7.550 1.00 98.75 103 ALA A O 1
ATOM 733 N N . PHE A 1 104 ? -1.439 1.225 5.486 1.00 98.75 104 PHE A N 1
ATOM 734 C CA . PHE A 1 104 ? -2.731 0.543 5.395 1.00 98.75 104 PHE A CA 1
ATOM 735 C C . PHE A 1 104 ? -2.931 -0.467 6.538 1.00 98.75 104 PHE A C 1
ATOM 737 O O . PHE A 1 104 ? -3.988 -0.505 7.171 1.00 98.75 104 PHE A O 1
ATOM 744 N N . THR A 1 105 ? -1.887 -1.237 6.859 1.00 98.75 105 THR A N 1
ATOM 745 C CA . THR A 1 105 ? -1.904 -2.211 7.960 1.00 98.75 105 THR A CA 1
ATOM 746 C C . THR A 1 105 ? -2.001 -1.529 9.322 1.00 98.75 105 THR A C 1
ATOM 748 O O . THR A 1 105 ? -2.844 -1.911 10.133 1.00 98.75 105 THR A O 1
ATOM 751 N N . ALA A 1 106 ? -1.181 -0.506 9.574 1.00 98.50 106 ALA A N 1
ATOM 752 C CA . ALA A 1 106 ? -1.166 0.231 10.837 1.00 98.50 106 ALA A CA 1
ATOM 753 C C . ALA A 1 106 ? -2.513 0.914 11.121 1.00 98.50 106 ALA A C 1
ATOM 755 O O . ALA A 1 106 ? -2.974 0.956 12.262 1.00 98.50 106 ALA A O 1
ATOM 756 N N . ALA A 1 107 ? -3.170 1.399 10.068 1.00 98.06 107 ALA A N 1
ATOM 757 C CA . ALA A 1 107 ? -4.497 1.994 10.127 1.00 98.06 107 ALA A CA 1
ATOM 758 C C . ALA A 1 107 ? -5.638 0.970 10.239 1.00 98.06 107 ALA A C 1
ATOM 760 O O . ALA A 1 107 ? -6.790 1.362 10.399 1.00 98.06 107 ALA A O 1
ATOM 761 N N . ARG A 1 108 ? -5.349 -0.335 10.141 1.00 97.19 108 ARG A N 1
ATOM 762 C CA . ARG A 1 108 ? -6.357 -1.406 10.042 1.00 97.19 108 ARG A CA 1
ATOM 763 C C . ARG A 1 108 ? -7.390 -1.146 8.936 1.00 97.19 108 ARG A C 1
ATOM 765 O O . ARG A 1 108 ? -8.562 -1.466 9.101 1.00 97.19 108 ARG A O 1
ATOM 772 N N . GLY A 1 109 ? -6.943 -0.570 7.824 1.00 96.62 109 GLY A N 1
ATOM 773 C CA . GLY A 1 109 ? -7.795 -0.222 6.690 1.00 96.62 109 GLY A CA 1
ATOM 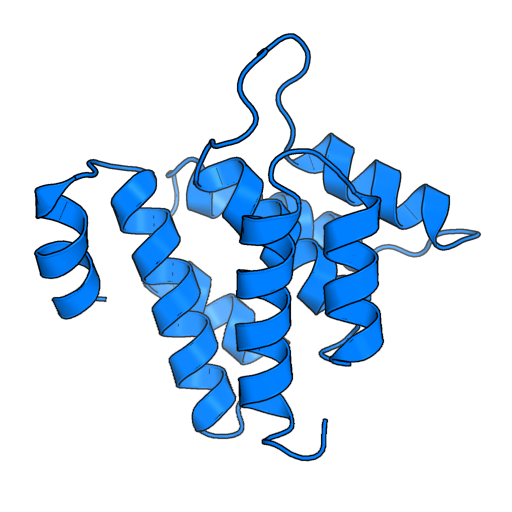774 C C . GLY A 1 109 ? -8.506 1.129 6.781 1.00 96.62 109 GLY A C 1
ATOM 775 O O . GLY A 1 109 ? -8.999 1.576 5.756 1.00 96.62 109 GLY A O 1
ATOM 776 N N . ASP A 1 110 ? -8.500 1.823 7.928 1.00 97.62 110 ASP A N 1
ATOM 777 C CA . ASP A 1 110 ? -9.135 3.143 8.052 1.00 97.62 110 ASP A CA 1
ATOM 778 C C . ASP A 1 110 ? -8.522 4.157 7.073 1.00 97.62 110 ASP A C 1
ATOM 780 O O . ASP A 1 110 ? -7.314 4.406 7.100 1.00 97.62 110 ASP A O 1
ATOM 784 N N . PHE A 1 111 ? -9.355 4.757 6.218 1.00 98.00 111 PHE A N 1
ATOM 785 C CA . PHE A 1 111 ? -8.906 5.583 5.095 1.00 98.00 111 PHE A CA 1
ATOM 786 C C . PHE A 1 111 ? -8.113 6.808 5.540 1.00 98.00 111 PHE A C 1
ATOM 788 O O . PHE A 1 111 ? -6.949 6.976 5.161 1.00 98.00 111 PHE A O 1
ATOM 795 N N . ARG A 1 112 ? -8.710 7.642 6.397 1.00 98.12 112 ARG A N 1
ATOM 796 C CA . ARG A 1 112 ? -8.061 8.860 6.889 1.00 98.12 112 ARG A CA 1
ATOM 797 C C . ARG A 1 112 ? -6.756 8.532 7.609 1.00 98.12 112 ARG A C 1
ATOM 799 O O . ARG A 1 112 ? -5.739 9.190 7.384 1.00 98.12 112 ARG A O 1
ATOM 806 N N . THR A 1 113 ? -6.765 7.524 8.475 1.00 98.31 113 THR A N 1
ATOM 807 C CA . THR A 1 113 ? -5.584 7.119 9.239 1.00 98.31 113 THR A CA 1
ATOM 808 C C . THR A 1 113 ? -4.497 6.577 8.320 1.00 98.31 113 THR A C 1
ATOM 810 O O . THR A 1 113 ? -3.340 6.953 8.516 1.00 98.31 113 THR A O 1
ATOM 813 N N . ALA A 1 114 ? -4.835 5.761 7.316 1.00 98.44 114 ALA A N 1
ATOM 814 C CA . ALA A 1 114 ? -3.887 5.194 6.358 1.00 98.44 114 ALA A CA 1
ATOM 815 C C . ALA A 1 114 ? -3.188 6.289 5.546 1.00 98.44 114 ALA A C 1
ATOM 817 O O . ALA A 1 114 ? -1.957 6.335 5.527 1.00 98.44 114 ALA A O 1
ATOM 818 N N . VAL A 1 115 ? -3.955 7.217 4.965 1.00 98.62 115 VAL A N 1
ATOM 819 C CA . VAL A 1 115 ? -3.418 8.345 4.186 1.00 98.62 115 VAL A CA 1
ATOM 820 C C . VAL A 1 115 ? -2.495 9.205 5.047 1.00 98.62 115 VAL A C 1
ATOM 822 O O . VAL A 1 115 ? -1.347 9.437 4.678 1.00 98.62 115 VAL A O 1
ATOM 825 N N . LEU A 1 116 ? -2.943 9.610 6.241 1.00 98.56 116 LEU A N 1
ATOM 826 C CA . LEU A 1 116 ? -2.115 10.419 7.141 1.00 98.56 116 LEU A CA 1
ATOM 827 C C . LEU A 1 116 ? -0.850 9.676 7.595 1.00 98.56 116 LEU A C 1
ATOM 829 O O . LEU A 1 116 ? 0.183 10.299 7.806 1.00 98.56 116 LEU A O 1
ATOM 833 N N . THR A 1 117 ? -0.914 8.350 7.761 1.00 98.62 117 THR A N 1
ATOM 834 C CA . THR A 1 117 ? 0.246 7.543 8.183 1.00 98.62 117 THR A CA 1
ATOM 835 C C . THR A 1 117 ? 1.275 7.493 7.062 1.00 98.62 117 THR A C 1
ATOM 837 O O . THR A 1 117 ? 2.456 7.704 7.315 1.00 98.62 117 THR A O 1
ATOM 840 N N . ALA A 1 118 ? 0.829 7.262 5.823 1.00 98.50 118 ALA A N 1
ATOM 841 C CA . ALA A 1 118 ? 1.693 7.260 4.648 1.00 98.50 118 ALA A CA 1
ATOM 842 C C . ALA A 1 118 ? 2.397 8.614 4.462 1.00 98.50 118 ALA A C 1
ATOM 844 O O . ALA A 1 118 ? 3.623 8.651 4.394 1.00 98.50 118 ALA A O 1
ATOM 845 N N . VAL A 1 119 ? 1.646 9.723 4.508 1.00 98.31 119 VAL A N 1
ATOM 846 C CA . VAL A 1 119 ? 2.207 11.081 4.375 1.00 98.31 119 VAL A CA 1
ATOM 847 C C . VAL A 1 119 ? 3.244 11.378 5.463 1.00 98.31 119 VAL A C 1
ATOM 849 O O . VAL A 1 119 ? 4.332 11.871 5.163 1.00 98.31 119 VAL A O 1
ATOM 852 N N . ASN A 1 120 ? 2.951 11.048 6.725 1.00 98.06 120 ASN A N 1
ATOM 853 C CA . ASN A 1 120 ? 3.847 11.351 7.847 1.00 98.06 120 ASN A CA 1
ATOM 854 C C . ASN A 1 120 ? 5.151 10.537 7.840 1.00 98.06 120 ASN A C 1
ATOM 856 O O . ASN A 1 120 ? 6.141 10.962 8.438 1.00 98.06 120 ASN A O 1
ATOM 860 N N . MET A 1 121 ? 5.196 9.391 7.151 1.00 96.56 121 MET A N 1
ATOM 861 C CA . MET A 1 121 ? 6.442 8.635 6.974 1.00 96.56 121 MET A CA 1
ATOM 862 C C . MET A 1 121 ? 7.415 9.307 5.985 1.00 96.56 121 MET A C 1
ATOM 864 O O . MET A 1 121 ? 8.606 8.970 5.983 1.00 96.56 121 MET A O 1
ATOM 868 N N . GLY A 1 122 ? 6.954 10.303 5.217 1.00 93.62 122 GLY A N 1
ATOM 869 C CA . GLY A 1 122 ? 7.752 11.059 4.252 1.00 93.62 122 GLY A CA 1
ATOM 870 C C . GLY A 1 122 ? 8.187 10.215 3.052 1.00 93.62 122 GLY A C 1
ATOM 871 O O . GLY A 1 122 ? 7.517 9.252 2.694 1.00 93.62 122 GLY A O 1
ATOM 872 N N . ARG A 1 123 ? 9.344 10.557 2.463 1.00 93.94 123 ARG A N 1
ATOM 873 C CA . ARG A 1 123 ? 9.866 9.957 1.215 1.00 93.94 123 ARG A CA 1
ATOM 874 C C . ARG A 1 123 ? 8.945 10.317 0.040 1.00 93.94 123 ARG A C 1
ATOM 876 O O . ARG A 1 123 ? 8.636 11.493 -0.116 1.00 93.94 123 ARG A O 1
ATOM 883 N N . ASP A 1 124 ? 8.539 9.347 -0.766 1.00 95.62 124 ASP A N 1
ATOM 884 C CA . ASP A 1 124 ? 7.595 9.507 -1.876 1.00 95.62 124 ASP A CA 1
ATOM 885 C C . ASP A 1 124 ? 6.149 9.562 -1.334 1.00 95.62 124 ASP A C 1
ATOM 887 O O . ASP A 1 124 ? 5.371 8.602 -1.378 1.00 95.62 124 ASP A O 1
ATOM 891 N N . ALA A 1 125 ? 5.853 10.664 -0.638 1.00 96.75 125 ALA A N 1
ATOM 892 C CA . ALA A 1 125 ? 4.680 10.799 0.222 1.00 96.75 125 ALA A CA 1
ATOM 893 C C . ALA A 1 125 ? 3.363 10.800 -0.567 1.00 96.75 125 ALA A C 1
ATOM 895 O O . ALA A 1 125 ? 2.373 10.234 -0.108 1.00 96.75 125 ALA A O 1
ATOM 896 N N . ASP A 1 126 ? 3.340 11.408 -1.749 1.00 98.12 126 ASP A N 1
ATOM 897 C CA . ASP A 1 126 ? 2.186 11.422 -2.643 1.00 98.12 126 ASP A CA 1
ATOM 898 C C . ASP A 1 126 ? 1.892 10.025 -3.198 1.00 98.12 126 ASP A C 1
ATOM 900 O O . ASP A 1 126 ? 0.752 9.568 -3.089 1.00 98.12 126 ASP A O 1
ATOM 904 N N . THR A 1 127 ? 2.901 9.291 -3.678 1.00 97.94 127 THR A N 1
ATOM 905 C CA . THR A 1 127 ? 2.712 7.914 -4.169 1.00 97.94 127 THR A CA 1
ATOM 906 C C . THR A 1 127 ? 2.268 6.970 -3.054 1.00 97.94 127 THR A C 1
ATOM 908 O O . THR A 1 127 ? 1.301 6.216 -3.206 1.00 97.94 127 THR A O 1
ATOM 911 N N . THR A 1 128 ? 2.940 7.009 -1.902 1.00 98.31 128 THR A N 1
ATOM 912 C CA . THR A 1 128 ? 2.599 6.136 -0.767 1.00 98.31 128 THR A CA 1
ATOM 913 C C . THR A 1 128 ? 1.193 6.414 -0.238 1.00 98.31 128 THR A C 1
ATOM 915 O O . THR A 1 128 ? 0.444 5.471 0.034 1.00 98.31 128 THR A O 1
ATOM 918 N N . ALA A 1 129 ? 0.800 7.688 -0.140 1.00 98.62 129 ALA A N 1
ATOM 919 C CA . ALA A 1 129 ? -0.539 8.090 0.272 1.00 98.62 129 ALA A CA 1
ATOM 920 C C . ALA A 1 129 ? -1.603 7.705 -0.758 1.00 98.62 129 ALA A C 1
ATOM 922 O O . ALA A 1 129 ? -2.658 7.203 -0.369 1.00 98.62 129 ALA A O 1
ATOM 923 N N . ALA A 1 130 ? -1.322 7.874 -2.053 1.00 98.69 130 ALA A N 1
ATOM 924 C CA . ALA A 1 130 ? -2.227 7.471 -3.124 1.00 98.69 130 ALA A CA 1
ATOM 925 C C . ALA A 1 130 ? -2.500 5.962 -3.084 1.00 98.69 130 ALA A C 1
ATOM 927 O O . ALA A 1 130 ? -3.655 5.539 -3.130 1.00 98.69 130 ALA A O 1
ATOM 928 N N . VAL A 1 131 ? -1.460 5.140 -2.920 1.00 98.69 131 VAL A N 1
ATOM 929 C CA . VAL A 1 131 ? -1.605 3.679 -2.841 1.00 98.69 131 VAL A CA 1
ATOM 930 C C . VAL A 1 131 ? -2.313 3.250 -1.552 1.00 98.69 131 VAL A C 1
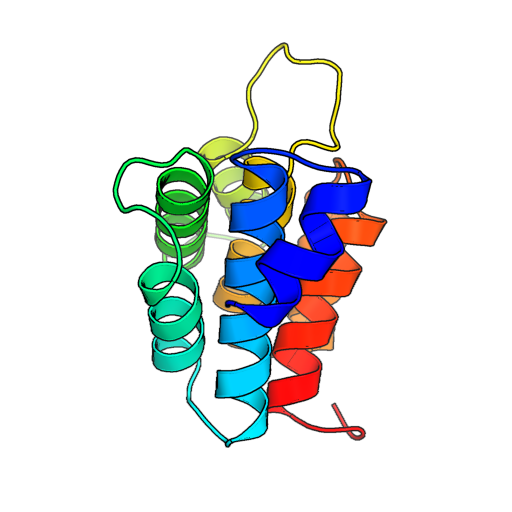ATOM 932 O O . VAL A 1 131 ? -3.235 2.435 -1.607 1.00 98.69 131 VAL A O 1
ATOM 935 N N . ALA A 1 132 ? -1.930 3.795 -0.392 1.00 98.62 132 ALA A N 1
ATOM 936 C CA . ALA A 1 132 ? -2.581 3.474 0.881 1.00 98.62 132 ALA A CA 1
ATOM 937 C C . ALA A 1 132 ? -4.066 3.879 0.874 1.00 98.62 132 ALA A C 1
ATOM 939 O O . ALA A 1 132 ? -4.923 3.111 1.313 1.00 98.62 132 ALA A O 1
ATOM 940 N N . GLY A 1 133 ? -4.368 5.055 0.318 1.00 98.44 133 GLY A N 1
ATOM 941 C CA . GLY A 1 133 ? -5.725 5.549 0.121 1.00 98.44 133 GLY A CA 1
ATOM 942 C C . GLY A 1 133 ? -6.525 4.698 -0.862 1.00 98.44 133 GLY A C 1
ATOM 943 O O . GLY A 1 133 ? -7.682 4.408 -0.589 1.00 98.44 133 GLY A O 1
ATOM 944 N N . ALA A 1 134 ? -5.925 4.225 -1.958 1.00 98.44 134 ALA A N 1
ATOM 945 C CA . ALA A 1 134 ? -6.595 3.327 -2.899 1.00 98.44 134 ALA A CA 1
ATOM 946 C C . ALA A 1 134 ? -6.978 1.989 -2.247 1.00 98.44 134 ALA A C 1
ATOM 948 O O . ALA A 1 134 ? -8.090 1.508 -2.446 1.00 98.44 134 ALA A O 1
ATOM 949 N N . LEU A 1 135 ? -6.089 1.404 -1.435 1.00 98.44 135 LEU A N 1
ATOM 950 C CA . LEU A 1 135 ? -6.369 0.166 -0.697 1.00 98.44 135 LEU A CA 1
ATOM 951 C C . LEU A 1 135 ? -7.489 0.359 0.336 1.00 98.44 135 LEU A C 1
ATOM 953 O O . LEU A 1 135 ? -8.431 -0.430 0.382 1.00 98.44 135 LEU A O 1
ATOM 957 N N . ALA A 1 136 ? -7.398 1.414 1.147 1.00 97.75 136 ALA A N 1
ATOM 958 C CA . ALA A 1 136 ? -8.388 1.719 2.176 1.00 97.75 136 ALA A CA 1
ATOM 959 C C . ALA A 1 136 ? -9.744 2.145 1.592 1.00 97.75 136 ALA A C 1
ATOM 961 O O . ALA A 1 136 ? -10.792 1.681 2.034 1.00 97.75 136 ALA A O 1
ATOM 962 N N . GLY A 1 137 ? -9.733 2.978 0.553 1.00 97.38 137 GLY A N 1
ATOM 963 C CA . GLY A 1 137 ? -10.932 3.420 -0.153 1.00 97.38 137 GLY A CA 1
ATOM 964 C C . GLY A 1 137 ? -11.628 2.267 -0.873 1.00 97.38 137 GLY A C 1
ATOM 965 O O . GLY A 1 137 ? -12.849 2.174 -0.833 1.00 97.38 137 GLY A O 1
ATOM 966 N N . ALA A 1 138 ? -10.877 1.329 -1.457 1.00 97.31 138 ALA A N 1
ATOM 967 C CA . ALA A 1 138 ? -11.452 0.110 -2.026 1.00 97.31 138 ALA A CA 1
ATOM 968 C C . ALA A 1 138 ? -12.133 -0.778 -0.969 1.00 97.31 138 ALA A C 1
ATOM 970 O O . ALA A 1 138 ? -13.112 -1.448 -1.281 1.00 97.31 138 ALA A O 1
ATOM 971 N N . LEU A 1 139 ? -11.638 -0.772 0.274 1.00 93.81 139 LEU A N 1
ATOM 972 C CA . LEU A 1 139 ? -12.199 -1.561 1.373 1.00 93.81 139 LEU A CA 1
ATOM 973 C C . LEU A 1 139 ? -13.487 -0.953 1.952 1.00 93.81 139 LEU A C 1
ATOM 975 O O . LEU A 1 139 ? -14.366 -1.686 2.403 1.00 93.81 139 LEU A O 1
ATOM 979 N N . HIS A 1 140 ? -13.595 0.377 1.956 1.00 91.69 140 HIS A N 1
ATOM 980 C CA . HIS A 1 140 ? -14.664 1.105 2.651 1.00 91.69 140 HIS A CA 1
ATOM 981 C C . HIS A 1 140 ? -15.634 1.856 1.723 1.00 91.69 140 HIS A C 1
ATOM 983 O O . HIS A 1 140 ? -16.690 2.307 2.167 1.00 91.69 140 HIS A O 1
ATOM 989 N N . GLY A 1 141 ? -15.332 1.937 0.427 1.00 88.75 141 GLY A N 1
ATOM 990 C CA . GLY A 1 141 ? -16.145 2.623 -0.573 1.00 88.75 141 GLY A CA 1
ATOM 991 C C . GLY A 1 141 ? -16.020 4.149 -0.522 1.00 88.75 141 GLY A C 1
ATOM 992 O O . GLY A 1 141 ? -15.198 4.714 0.192 1.00 88.75 141 GLY A O 1
ATOM 993 N N . ALA A 1 142 ? -16.858 4.842 -1.297 1.00 88.12 142 ALA A N 1
ATOM 994 C CA . ALA A 1 142 ? -16.777 6.297 -1.473 1.00 88.12 142 ALA A CA 1
ATOM 995 C C . ALA A 1 142 ? -17.140 7.125 -0.221 1.00 88.12 142 ALA A C 1
ATOM 997 O O . ALA A 1 142 ? -16.909 8.329 -0.210 1.00 88.12 142 ALA A O 1
ATOM 998 N N . GLY A 1 143 ? -17.736 6.502 0.801 1.00 85.19 143 GLY A N 1
ATOM 999 C CA . GLY A 1 143 ? -18.088 7.157 2.067 1.00 85.19 143 GLY A CA 1
ATOM 1000 C C . GLY A 1 143 ? -17.014 7.060 3.155 1.00 85.19 143 GLY A C 1
ATOM 1001 O O . GLY A 1 143 ? -17.316 7.394 4.299 1.00 85.19 143 GLY A O 1
ATOM 1002 N N . ALA A 1 144 ? -15.832 6.535 2.817 1.00 76.62 144 ALA A N 1
ATOM 1003 C CA . ALA A 1 144 ? -14.699 6.350 3.723 1.00 76.62 144 ALA A CA 1
ATOM 1004 C C . ALA A 1 144 ? -14.092 7.663 4.249 1.00 76.62 144 ALA A C 1
ATOM 1006 O O . ALA A 1 144 ? -14.208 8.705 3.564 1.00 76.62 144 ALA A O 1
#

Sequence (144 aa):
ARLVAVDGRVSHEGEGIYGGQAVAAGVAAAMVGAGLASVIAAALSVVPMDSWTARSLRRAVAAAQRTYPDRLTMERAVRSAVVIGGYPWTDLAPEAVGLAFGAFTAARGDFRTAVLTAVNMGRDADTTAAVAGALAGALHGAGA

Foldseek 3Di:
DVVLLVVQVVPDDALSSLLSQLLVQLLVCLLVQHFLVNSLVSSLVRHPCPGLLNQLQVQLLVLLPDDDPDLLRSLVSSLVSRDDPPDPALPRSSNLSSLLSSLCNNCSLAQVSSLVSLLSSDRVSVSSSVSNNSSSCSNVPPVD

Radius of gyration: 13.75 Å; chains: 1; bounding box: 40×26×44 Å